Protein AF-A0AAU2PBS0-F1 (afdb_monomer)

pLDDT: mean 87.64, std 17.42, range [40.03, 98.75]

Radius of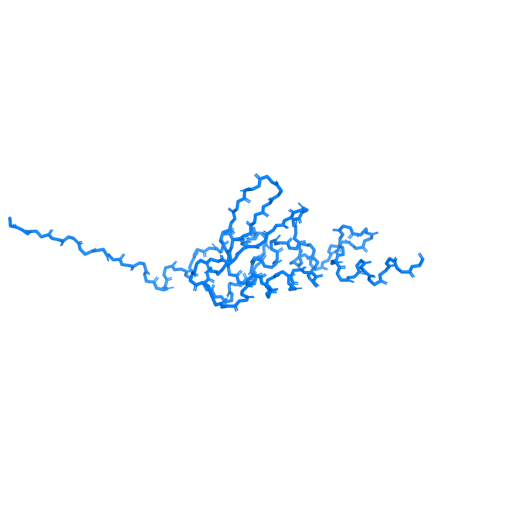 gyration: 17.43 Å; Cα contacts (8 Å, |Δi|>4): 166; chains: 1; bounding box: 26×62×53 Å

Structure (mmCIF, N/CA/C/O backbone):
data_AF-A0AAU2PBS0-F1
#
_entry.id   AF-A0AAU2PBS0-F1
#
loop_
_atom_site.group_PDB
_atom_site.id
_atom_site.type_symbol
_atom_site.label_atom_id
_atom_site.label_alt_id
_atom_site.label_comp_id
_atom_site.label_asym_id
_atom_site.label_entity_id
_atom_site.label_seq_id
_atom_site.pdbx_PDB_ins_code
_atom_site.Cartn_x
_atom_site.Cartn_y
_atom_site.Cartn_z
_atom_site.occupancy
_atom_site.B_iso_or_equiv
_atom_site.auth_seq_id
_atom_site.auth_comp_id
_atom_site.auth_asym_id
_atom_site.auth_atom_id
_atom_site.pdbx_PDB_model_num
ATOM 1 N N . MET A 1 1 ? -5.859 33.780 35.294 1.00 40.03 1 MET A N 1
ATOM 2 C CA . MET A 1 1 ? -7.095 33.922 34.500 1.00 40.03 1 MET A CA 1
ATOM 3 C C . MET A 1 1 ? -6.680 34.001 33.040 1.00 40.03 1 MET A C 1
ATOM 5 O O . MET A 1 1 ? -6.021 34.972 32.714 1.00 40.03 1 MET A O 1
ATOM 9 N N . ASN A 1 2 ? -6.978 32.934 32.283 1.00 49.91 2 ASN A N 1
ATOM 10 C CA . ASN A 1 2 ? -7.174 32.774 30.825 1.00 49.91 2 ASN A CA 1
ATOM 11 C C . ASN A 1 2 ? -6.252 33.547 29.845 1.00 49.91 2 ASN A C 1
ATOM 13 O O . ASN A 1 2 ? -6.037 34.738 29.984 1.00 49.91 2 ASN A O 1
ATOM 17 N N . ALA A 1 3 ? -5.727 32.931 28.785 1.00 45.59 3 ALA A N 1
ATOM 18 C CA . ALA A 1 3 ? -6.525 32.195 27.811 1.00 45.59 3 ALA A CA 1
ATOM 19 C C . ALA A 1 3 ? -5.817 30.981 27.185 1.00 45.59 3 ALA A C 1
ATOM 21 O O . ALA A 1 3 ? -4.665 31.040 26.759 1.00 45.59 3 ALA A O 1
ATOM 22 N N . ASP A 1 4 ? -6.609 29.915 27.146 1.00 53.19 4 ASP A N 1
ATOM 23 C CA . ASP A 1 4 ? -6.605 28.759 26.257 1.00 53.19 4 ASP A CA 1
ATOM 24 C C . ASP A 1 4 ? -6.217 29.145 24.815 1.00 53.19 4 ASP A C 1
ATOM 26 O O . ASP A 1 4 ? -6.868 29.988 24.192 1.00 53.19 4 ASP A O 1
ATOM 30 N N . GLN A 1 5 ? -5.127 28.572 24.297 1.00 54.91 5 GLN A N 1
ATOM 31 C CA . GLN A 1 5 ? -4.816 28.649 22.869 1.00 54.91 5 GLN A CA 1
ATOM 32 C C . GLN A 1 5 ? -5.645 27.582 22.145 1.00 54.91 5 GLN A C 1
ATOM 34 O O . GLN A 1 5 ? -5.588 26.420 22.549 1.00 54.91 5 GLN A O 1
ATOM 39 N N . PRO A 1 6 ? -6.379 27.927 21.075 1.00 49.53 6 PRO A N 1
ATOM 40 C CA . PRO A 1 6 ? -7.155 26.95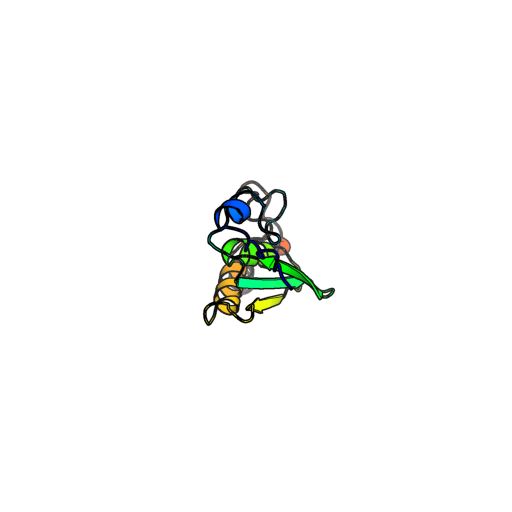0 20.332 1.00 49.53 6 PRO A CA 1
ATOM 41 C C . PRO A 1 6 ? -6.202 25.979 19.630 1.00 49.53 6 PRO A C 1
ATOM 43 O O . PRO A 1 6 ? -5.395 26.375 18.786 1.00 49.53 6 PRO A O 1
ATOM 46 N N . THR A 1 7 ? -6.305 24.694 19.963 1.00 53.09 7 THR A N 1
ATOM 47 C CA . THR A 1 7 ? -5.713 23.606 19.187 1.00 53.09 7 THR A CA 1
ATOM 48 C C . THR A 1 7 ? -6.425 23.562 17.839 1.00 53.09 7 THR A C 1
ATOM 50 O O . THR A 1 7 ? -7.503 22.984 17.721 1.00 53.09 7 THR A O 1
ATOM 53 N N . ALA A 1 8 ? -5.868 24.226 16.828 1.00 51.97 8 ALA A N 1
ATOM 54 C CA . ALA A 1 8 ? -6.334 24.073 15.460 1.00 51.97 8 ALA A CA 1
ATOM 55 C C . ALA A 1 8 ? -6.112 22.611 15.043 1.00 51.97 8 ALA A C 1
ATOM 57 O O . ALA A 1 8 ? -4.978 22.176 14.839 1.00 51.97 8 ALA A O 1
ATOM 58 N N . GLU A 1 9 ? -7.192 21.836 14.974 1.00 53.84 9 GLU A N 1
ATOM 59 C CA . GLU A 1 9 ? -7.170 20.513 14.360 1.00 53.84 9 GLU A CA 1
ATOM 60 C C . GLU A 1 9 ? -6.743 20.676 12.892 1.00 53.84 9 GLU A C 1
ATOM 62 O O . GLU A 1 9 ? -7.235 21.588 12.219 1.00 53.84 9 GLU A O 1
ATOM 67 N N . PRO A 1 10 ? -5.814 19.854 12.370 1.00 50.06 10 PRO A N 1
ATOM 68 C CA . PRO A 1 10 ? -5.395 19.984 10.983 1.00 50.06 10 PRO A CA 1
ATOM 69 C C . PRO A 1 10 ? -6.604 19.752 10.073 1.00 50.06 10 PRO A C 1
ATOM 71 O O . PRO A 1 10 ? -7.242 18.697 10.121 1.00 50.06 10 PRO A O 1
ATOM 74 N N . THR A 1 11 ? -6.925 20.758 9.260 1.00 53.66 11 THR A N 1
ATOM 75 C CA . THR A 1 11 ? -8.057 20.703 8.332 1.00 53.66 11 THR A CA 1
ATOM 76 C C . THR A 1 11 ? -7.807 19.665 7.235 1.00 53.66 11 THR A C 1
ATOM 78 O O . THR A 1 11 ? -6.668 19.411 6.841 1.00 53.66 11 THR A O 1
ATOM 81 N N . ASP A 1 12 ? -8.880 19.065 6.716 1.00 51.31 12 ASP A N 1
ATOM 82 C CA . ASP A 1 12 ? -8.864 18.022 5.671 1.00 51.31 12 ASP A CA 1
ATOM 83 C C . ASP A 1 12 ? -8.072 18.431 4.404 1.00 51.31 12 ASP A C 1
ATOM 85 O O . ASP A 1 12 ? -7.518 17.606 3.678 1.00 51.31 12 ASP A O 1
ATOM 89 N N . THR A 1 13 ? -7.925 19.738 4.186 1.00 46.09 13 THR A N 1
ATOM 90 C CA . THR A 1 13 ? -7.186 20.334 3.069 1.00 46.09 13 THR A CA 1
ATOM 91 C C . THR A 1 13 ? -5.658 20.235 3.222 1.00 46.09 13 THR A C 1
ATOM 93 O O . THR A 1 13 ? -4.972 20.078 2.211 1.00 46.09 13 THR A O 1
ATOM 96 N N . ASP A 1 14 ? -5.107 20.223 4.446 1.00 47.41 14 ASP A N 1
ATOM 97 C CA . ASP A 1 14 ? -3.659 20.047 4.688 1.00 47.41 14 ASP A CA 1
ATOM 98 C C . ASP A 1 14 ? -3.196 18.602 4.421 1.00 47.41 14 ASP A C 1
ATOM 100 O O . ASP A 1 14 ? -2.072 18.359 3.978 1.00 47.41 14 ASP A O 1
ATOM 104 N N . ARG A 1 15 ? -4.090 17.616 4.587 1.00 53.16 15 ARG A N 1
ATOM 105 C CA . ARG A 1 15 ? -3.824 16.196 4.272 1.00 53.16 15 ARG A CA 1
ATOM 106 C C . ARG A 1 15 ? -3.774 15.891 2.776 1.00 53.16 15 ARG A C 1
ATOM 108 O O . ARG A 1 15 ? -3.361 14.799 2.395 1.00 53.16 15 ARG A O 1
ATOM 115 N N . LYS A 1 16 ? -4.174 16.835 1.922 1.00 50.75 16 LYS A N 1
ATOM 116 C CA . LYS A 1 16 ? -4.249 16.648 0.468 1.00 50.75 16 LYS A CA 1
ATOM 117 C C . LYS A 1 16 ? -2.938 16.989 -0.262 1.00 50.75 16 LYS A C 1
ATOM 119 O O . LYS A 1 16 ? -2.807 16.645 -1.434 1.00 50.75 16 LYS A O 1
ATOM 124 N N . GLY A 1 17 ? -1.977 17.635 0.415 1.00 52.34 17 GLY A N 1
ATOM 125 C CA . GLY A 1 17 ? -0.661 18.012 -0.134 1.00 52.34 17 GLY A CA 1
ATOM 126 C C . GLY A 1 17 ? 0.522 17.149 0.329 1.00 52.34 17 GLY A C 1
ATOM 127 O O . GLY A 1 17 ? 1.575 17.157 -0.307 1.00 52.34 17 GLY A O 1
ATOM 128 N N . LEU A 1 18 ? 0.362 16.381 1.408 1.00 75.94 18 LEU A N 1
ATOM 129 C CA . LEU A 1 18 ? 1.375 15.451 1.906 1.00 75.94 18 LEU A CA 1
ATOM 130 C C . LEU A 1 18 ? 1.166 14.079 1.257 1.00 75.94 18 LEU A C 1
ATOM 132 O O . LEU A 1 18 ? 0.080 13.506 1.307 1.00 75.94 18 LEU A O 1
ATOM 136 N N . ARG A 1 19 ? 2.215 13.547 0.626 1.00 89.44 19 ARG A N 1
ATOM 137 C CA . ARG A 1 19 ? 2.230 12.175 0.098 1.00 89.44 19 ARG A CA 1
ATOM 138 C C . ARG A 1 19 ? 1.875 11.180 1.210 1.00 89.44 19 ARG A C 1
ATOM 140 O O . ARG A 1 19 ? 2.290 11.368 2.353 1.00 89.44 19 ARG A O 1
ATOM 147 N N . CYS A 1 20 ? 1.128 10.121 0.880 1.00 95.94 20 CYS A N 1
ATOM 148 C CA . CYS A 1 20 ? 0.821 9.060 1.844 1.00 95.94 20 CYS A CA 1
ATOM 149 C C . CYS A 1 20 ? 2.130 8.490 2.414 1.00 95.94 20 CYS A C 1
ATOM 151 O O . CYS A 1 20 ? 3.002 8.146 1.615 1.00 95.94 20 CYS A O 1
ATOM 153 N N . PRO A 1 21 ? 2.281 8.314 3.738 1.00 95.69 21 PRO A N 1
ATOM 154 C CA . PRO A 1 21 ? 3.499 7.724 4.298 1.00 95.69 21 PRO A CA 1
ATOM 155 C C . PRO A 1 21 ? 3.758 6.291 3.815 1.00 95.69 21 PRO A C 1
ATOM 157 O O . PRO A 1 21 ? 4.905 5.861 3.763 1.00 95.69 21 PRO A O 1
ATOM 160 N N . ALA A 1 22 ? 2.704 5.557 3.444 1.00 97.25 22 ALA A N 1
ATOM 161 C CA . ALA A 1 22 ? 2.816 4.231 2.842 1.00 97.25 22 ALA A CA 1
ATOM 162 C C . ALA A 1 22 ? 3.013 4.254 1.314 1.00 97.25 22 ALA A C 1
ATOM 164 O O . ALA A 1 22 ? 3.241 3.202 0.722 1.00 97.25 22 ALA A O 1
ATOM 165 N N . ALA A 1 23 ? 2.905 5.409 0.648 1.00 97.50 23 ALA A N 1
ATOM 166 C CA . ALA A 1 23 ? 3.164 5.482 -0.785 1.00 97.50 23 ALA A CA 1
ATOM 167 C C . ALA A 1 23 ? 4.668 5.416 -1.042 1.00 97.50 23 ALA A C 1
ATOM 169 O O . ALA A 1 23 ? 5.439 6.210 -0.499 1.00 97.50 23 ALA A O 1
ATOM 170 N N . HIS A 1 24 ? 5.079 4.519 -1.936 1.00 95.50 24 HIS A N 1
ATOM 171 C CA . HIS A 1 24 ? 6.440 4.544 -2.453 1.00 95.50 24 HIS A CA 1
ATOM 172 C C . HIS A 1 24 ? 6.717 5.903 -3.133 1.00 95.50 24 HIS A C 1
ATOM 174 O O . HIS A 1 24 ? 5.801 6.455 -3.758 1.00 95.50 24 HIS A O 1
ATOM 180 N N . PRO A 1 25 ? 7.945 6.456 -3.047 1.00 93.81 25 PRO A N 1
ATOM 181 C CA . PRO A 1 25 ? 8.288 7.730 -3.687 1.00 93.81 25 PRO A CA 1
ATOM 182 C C . PRO A 1 25 ? 7.901 7.796 -5.171 1.00 93.81 25 PRO A C 1
ATOM 184 O O . PRO A 1 25 ? 7.348 8.798 -5.614 1.00 93.81 25 PRO A O 1
ATOM 187 N N . ASP A 1 26 ? 8.094 6.689 -5.888 1.00 95.06 26 ASP A N 1
ATOM 188 C CA . ASP A 1 26 ? 7.826 6.592 -7.328 1.00 95.06 26 ASP A CA 1
ATOM 189 C C . ASP A 1 26 ? 6.380 6.219 -7.688 1.00 95.06 26 ASP A C 1
ATOM 191 O O . ASP A 1 26 ? 6.042 6.201 -8.866 1.00 95.06 26 ASP A O 1
ATOM 195 N N . ASP A 1 27 ? 5.510 5.910 -6.720 1.00 95.12 27 ASP A N 1
ATOM 196 C CA . ASP A 1 27 ? 4.110 5.590 -7.020 1.00 95.12 27 ASP A CA 1
ATOM 197 C C . ASP A 1 27 ? 3.332 6.882 -7.344 1.00 95.12 27 ASP A C 1
ATOM 199 O O . ASP A 1 27 ? 3.024 7.648 -6.433 1.00 95.12 27 ASP A O 1
ATOM 203 N N . PRO A 1 28 ? 2.922 7.170 -8.588 1.00 94.12 28 PRO A N 1
ATOM 204 C CA . PRO A 1 28 ? 2.284 8.448 -8.902 1.00 94.12 28 PRO A CA 1
ATOM 205 C C . PRO A 1 28 ? 0.833 8.543 -8.402 1.00 94.12 28 PRO A C 1
ATOM 207 O O . PRO A 1 28 ? 0.218 9.604 -8.497 1.00 94.12 28 PRO A O 1
ATOM 210 N N . THR A 1 29 ? 0.254 7.450 -7.899 1.00 94.62 29 THR A N 1
ATOM 211 C CA . THR A 1 29 ? -1.187 7.379 -7.654 1.00 94.62 29 THR A CA 1
ATOM 212 C C . THR A 1 29 ? -1.629 8.167 -6.418 1.00 94.62 29 THR A C 1
ATOM 214 O O . THR A 1 29 ? -0.922 8.186 -5.404 1.00 94.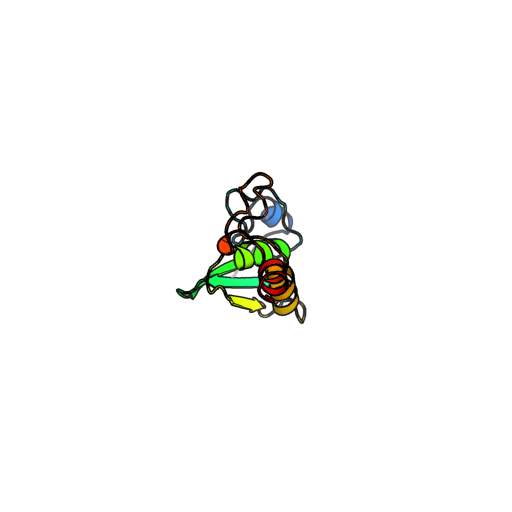62 29 THR A O 1
ATOM 217 N N . PRO A 1 30 ? -2.803 8.826 -6.479 1.00 95.00 30 PRO A N 1
ATOM 218 C CA . PRO A 1 30 ? -3.367 9.530 -5.334 1.00 95.00 30 PRO A CA 1
ATOM 219 C C . PRO A 1 30 ? -3.861 8.551 -4.261 1.00 95.00 30 PRO A C 1
ATOM 221 O O . PRO A 1 30 ? -4.117 7.381 -4.542 1.00 95.00 30 PRO A O 1
ATOM 224 N N . CYS A 1 31 ? -4.023 9.045 -3.031 1.00 96.25 31 CYS A N 1
ATOM 225 C CA . CYS A 1 31 ? -4.703 8.295 -1.974 1.00 96.25 31 CYS A CA 1
ATOM 226 C C . CYS A 1 31 ? -6.172 8.050 -2.344 1.00 96.25 31 CYS A C 1
ATOM 228 O O . CYS A 1 31 ? -6.811 8.903 -2.962 1.00 96.25 31 CYS A O 1
ATOM 230 N N . ASP A 1 32 ? -6.723 6.933 -1.877 1.00 94.12 32 ASP A N 1
ATOM 231 C CA . ASP A 1 32 ? -8.153 6.604 -1.932 1.00 94.12 32 ASP A CA 1
ATOM 232 C C . ASP A 1 32 ? -8.915 7.008 -0.656 1.00 94.12 32 ASP A C 1
ATOM 234 O O . ASP A 1 32 ? -10.132 6.851 -0.580 1.00 94.12 32 ASP A O 1
ATOM 238 N N . GLY A 1 33 ? -8.214 7.538 0.350 1.00 93.00 33 GLY A N 1
ATOM 239 C CA . GLY A 1 33 ? -8.807 7.929 1.622 1.00 93.00 33 GLY A CA 1
ATOM 240 C C . GLY A 1 33 ? -7.773 8.254 2.704 1.00 93.00 33 GLY A C 1
ATOM 241 O O . GLY A 1 33 ? -6.576 8.360 2.414 1.00 93.00 33 GLY A O 1
ATOM 242 N N . PRO A 1 34 ? -8.223 8.427 3.961 1.00 95.00 34 PRO A N 1
ATOM 243 C CA . PRO A 1 34 ? -7.335 8.629 5.101 1.00 95.00 34 PRO A CA 1
ATOM 244 C C . PRO A 1 34 ? -6.548 7.348 5.434 1.00 95.00 34 PRO A C 1
ATOM 246 O O . PRO A 1 34 ? -6.901 6.261 4.969 1.00 95.00 34 PRO A O 1
ATOM 249 N N . PRO A 1 35 ? -5.502 7.435 6.274 1.00 96.69 35 PRO A N 1
ATOM 250 C CA . PRO A 1 35 ? -4.840 6.250 6.796 1.00 96.69 35 PRO A CA 1
ATOM 251 C C . PRO A 1 35 ? -5.798 5.362 7.598 1.00 96.69 35 PRO A C 1
ATOM 253 O O . PRO A 1 35 ? -6.486 5.838 8.497 1.00 96.69 35 PRO A O 1
ATOM 256 N N . THR A 1 36 ? -5.812 4.067 7.294 1.00 98.25 36 THR A N 1
ATOM 257 C CA . THR A 1 36 ? -6.645 3.051 7.965 1.00 98.25 36 THR A CA 1
ATOM 258 C C . THR A 1 36 ? -5.844 1.824 8.391 1.00 98.25 36 THR A C 1
ATOM 260 O O . THR A 1 36 ? -6.329 1.006 9.173 1.00 98.25 36 THR A O 1
ATOM 263 N N . VAL A 1 37 ? -4.606 1.681 7.916 1.00 98.62 37 VAL A N 1
ATOM 264 C CA . VAL A 1 37 ? -3.743 0.544 8.237 1.00 98.62 37 VAL A CA 1
ATOM 265 C C . VAL A 1 37 ? -2.325 0.982 8.575 1.00 98.62 37 VAL A C 1
ATOM 267 O O . VAL A 1 37 ? -1.862 2.033 8.134 1.00 98.62 37 VAL A O 1
ATOM 270 N N . THR A 1 38 ? -1.619 0.130 9.310 1.00 98.62 38 THR A N 1
ATOM 271 C CA . THR A 1 38 ? -0.162 0.156 9.443 1.00 98.62 38 THR A CA 1
ATOM 272 C C . THR A 1 38 ? 0.406 -1.066 8.735 1.00 98.62 38 THR A C 1
ATOM 274 O O . THR A 1 38 ? 0.022 -2.199 9.042 1.00 98.62 38 THR A O 1
ATOM 277 N N . VAL A 1 39 ? 1.330 -0.848 7.803 1.00 98.62 39 VAL A N 1
ATOM 278 C CA . VAL A 1 39 ? 2.112 -1.919 7.175 1.00 98.62 39 VAL A CA 1
ATOM 279 C C . VAL A 1 39 ? 3.472 -1.968 7.845 1.00 98.62 39 VAL A C 1
ATOM 281 O O . VAL A 1 39 ? 4.125 -0.935 7.958 1.00 98.62 39 VAL A O 1
ATOM 284 N N . LEU A 1 40 ? 3.879 -3.153 8.295 1.00 98.62 40 LEU A N 1
ATOM 285 C CA . LEU A 1 40 ? 5.183 -3.416 8.891 1.00 98.62 40 LEU A CA 1
ATOM 286 C C . LEU A 1 40 ? 6.023 -4.275 7.954 1.00 98.62 40 LEU A C 1
ATOM 288 O O . LEU A 1 40 ? 5.520 -5.252 7.393 1.00 98.62 40 LEU A O 1
ATOM 292 N N . ASP A 1 41 ? 7.310 -3.971 7.857 1.00 97.62 41 ASP A N 1
ATOM 293 C CA . ASP A 1 41 ? 8.283 -4.875 7.260 1.00 97.62 41 ASP A CA 1
ATOM 294 C C . ASP A 1 41 ? 8.669 -6.026 8.218 1.00 97.62 41 ASP A C 1
ATOM 296 O O . ASP A 1 41 ? 8.164 -6.174 9.345 1.00 97.62 41 ASP A O 1
ATOM 300 N N . LYS A 1 42 ? 9.600 -6.869 7.762 1.00 97.19 42 LYS A N 1
ATOM 301 C CA . LYS A 1 42 ? 10.136 -7.994 8.540 1.00 97.19 42 LYS A CA 1
ATOM 302 C C . LYS A 1 42 ? 10.898 -7.552 9.800 1.00 97.19 42 LYS A C 1
ATOM 304 O O . LYS A 1 42 ? 10.967 -8.320 10.758 1.00 97.19 42 LYS A O 1
ATOM 309 N N . ALA A 1 43 ? 11.447 -6.339 9.817 1.00 97.56 43 ALA A N 1
ATOM 310 C CA . ALA A 1 43 ? 12.149 -5.752 10.956 1.00 97.56 43 ALA A CA 1
ATOM 311 C C . ALA A 1 43 ? 11.213 -5.002 11.928 1.00 97.56 43 ALA A C 1
ATOM 313 O O . ALA A 1 43 ? 11.677 -4.516 12.957 1.00 97.56 43 ALA A O 1
ATOM 314 N N . ASN A 1 44 ? 9.900 -4.979 11.663 1.00 95.88 44 ASN A N 1
ATOM 315 C CA . ASN A 1 44 ? 8.884 -4.196 12.380 1.00 95.88 44 ASN A CA 1
ATOM 316 C C . ASN A 1 44 ? 8.982 -2.674 12.166 1.00 95.88 44 ASN A C 1
ATOM 318 O O . ASN A 1 44 ? 8.412 -1.918 12.953 1.00 95.88 44 ASN A O 1
ATOM 322 N N . VAL A 1 45 ? 9.651 -2.209 11.109 1.00 96.69 45 VAL A N 1
ATOM 323 C CA . VAL A 1 45 ? 9.570 -0.804 10.690 1.0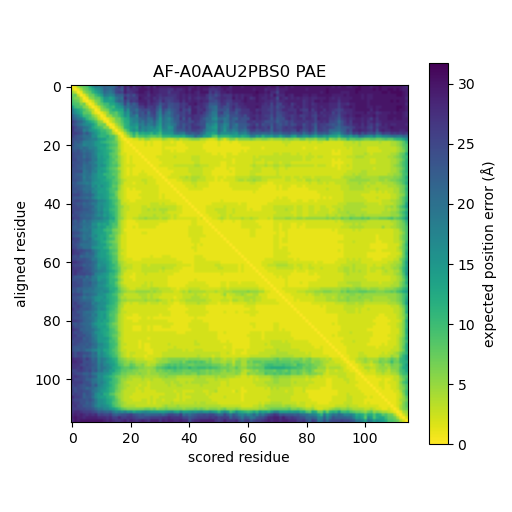0 96.69 45 VAL A CA 1
ATOM 324 C C . VAL A 1 45 ? 8.252 -0.604 9.951 1.00 96.69 45 VAL A C 1
ATOM 326 O O . VAL A 1 45 ? 7.889 -1.406 9.089 1.00 96.69 45 VAL A O 1
ATOM 329 N N . GLY A 1 46 ? 7.506 0.433 10.335 1.00 95.31 46 GLY A N 1
ATOM 330 C CA . GLY A 1 46 ? 6.119 0.610 9.927 1.00 95.31 46 GLY A CA 1
ATOM 331 C C . GLY A 1 46 ? 5.803 1.936 9.254 1.00 95.31 46 GLY A C 1
ATOM 332 O O . GLY A 1 46 ? 6.379 2.965 9.602 1.00 95.31 46 GLY A O 1
ATOM 333 N N . ALA A 1 47 ? 4.820 1.910 8.354 1.00 97.81 47 ALA A N 1
ATOM 334 C CA . ALA A 1 47 ? 4.207 3.098 7.771 1.00 97.81 47 ALA A CA 1
ATOM 335 C C . ALA A 1 47 ? 2.677 3.013 7.843 1.00 97.81 47 ALA A C 1
ATOM 337 O O . ALA A 1 47 ? 2.077 1.988 7.508 1.00 97.81 47 ALA A O 1
ATOM 338 N N . ASN A 1 48 ? 2.044 4.110 8.263 1.00 98.12 48 ASN A N 1
ATOM 339 C CA . ASN A 1 48 ? 0.592 4.248 8.210 1.00 98.12 48 ASN A CA 1
ATOM 340 C C . ASN A 1 48 ? 0.160 4.623 6.791 1.00 98.12 48 ASN A C 1
ATOM 342 O O . ASN A 1 48 ? 0.761 5.496 6.163 1.00 98.12 48 ASN A O 1
ATOM 346 N N . GLY A 1 49 ? -0.896 3.986 6.295 1.00 97.44 49 GLY A N 1
ATOM 347 C CA . GLY A 1 49 ? -1.360 4.155 4.925 1.00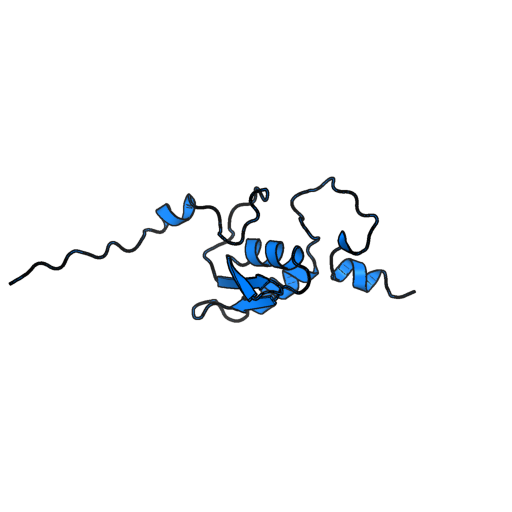 97.44 49 GLY A CA 1
ATOM 348 C C . GLY A 1 49 ? -2.866 4.043 4.784 1.00 97.44 49 GLY A C 1
ATOM 349 O O . GLY A 1 49 ? -3.544 3.460 5.634 1.00 97.44 49 GLY A O 1
ATOM 350 N N . CYS A 1 50 ? -3.384 4.614 3.699 1.00 98.12 50 CYS A N 1
ATOM 351 C CA . CYS A 1 50 ? -4.728 4.302 3.223 1.00 98.12 50 CYS A CA 1
ATOM 352 C C . CYS A 1 50 ? -4.773 2.866 2.672 1.00 98.12 50 CYS A C 1
ATOM 354 O O . CYS A 1 50 ? -3.731 2.215 2.541 1.00 98.12 50 CYS A O 1
ATOM 356 N N . GLU A 1 51 ? -5.960 2.350 2.350 1.00 98.50 51 GLU A N 1
ATOM 357 C CA . GLU A 1 51 ? -6.082 0.964 1.881 1.00 98.50 51 GLU A CA 1
ATOM 358 C C . GLU A 1 51 ? -5.337 0.744 0.556 1.00 98.50 51 GLU A C 1
ATOM 360 O O . GLU A 1 51 ? -4.643 -0.264 0.401 1.00 98.50 51 GLU A O 1
ATOM 365 N N . HIS A 1 52 ? -5.394 1.716 -0.358 1.00 98.19 52 HIS A N 1
ATOM 366 C CA . HIS A 1 52 ? -4.697 1.657 -1.643 1.00 98.19 52 HIS A CA 1
ATOM 367 C C . HIS A 1 52 ? -3.170 1.591 -1.509 1.00 98.19 52 HIS A C 1
ATOM 369 O O . HIS A 1 52 ? -2.546 0.628 -1.965 1.00 98.19 52 HIS A O 1
ATOM 375 N N . HIS A 1 53 ? -2.543 2.578 -0.859 1.00 98.56 53 HIS A N 1
ATOM 376 C CA . HIS A 1 53 ? -1.081 2.591 -0.710 1.00 98.56 53 HIS A CA 1
ATOM 377 C C . HIS A 1 53 ? -0.589 1.525 0.267 1.00 98.56 53 HIS A C 1
ATOM 379 O O . HIS A 1 53 ? 0.469 0.945 0.040 1.00 98.56 53 HIS A O 1
ATOM 385 N N . GLY A 1 54 ? -1.373 1.188 1.295 1.00 98.31 54 GLY A N 1
ATOM 386 C CA . GLY A 1 54 ? -1.076 0.068 2.186 1.00 98.31 54 GLY A CA 1
ATOM 387 C C . GLY A 1 54 ? -0.994 -1.265 1.437 1.00 98.31 54 GLY A C 1
ATOM 388 O O . GLY A 1 54 ? -0.069 -2.042 1.669 1.00 98.31 54 GLY A O 1
ATOM 389 N N . ALA A 1 55 ? -1.902 -1.521 0.488 1.00 98.75 55 ALA A N 1
ATOM 390 C CA . ALA A 1 55 ? -1.878 -2.751 -0.304 1.00 98.75 55 ALA A CA 1
ATOM 391 C C . ALA A 1 55 ? -0.666 -2.814 -1.240 1.00 98.75 55 ALA A C 1
ATOM 393 O O . ALA A 1 55 ? -0.010 -3.850 -1.335 1.00 98.75 55 ALA A O 1
ATOM 394 N N . ARG A 1 56 ? -0.338 -1.699 -1.900 1.00 98.50 56 ARG A N 1
ATOM 395 C CA . ARG A 1 56 ? 0.817 -1.600 -2.804 1.00 98.50 56 ARG A CA 1
ATOM 396 C C . ARG A 1 56 ? 2.154 -1.733 -2.080 1.00 98.50 56 ARG A C 1
ATOM 398 O O . ARG A 1 56 ? 3.047 -2.426 -2.571 1.00 98.50 56 ARG A O 1
ATOM 405 N N . LEU A 1 57 ? 2.278 -1.109 -0.907 1.00 98.38 57 LEU A N 1
ATOM 406 C CA . LEU A 1 57 ? 3.448 -1.259 -0.048 1.00 98.38 57 LEU A CA 1
ATOM 407 C C . LEU A 1 57 ? 3.592 -2.709 0.411 1.00 98.38 57 LEU A C 1
ATOM 409 O O . LEU A 1 57 ? 4.652 -3.297 0.229 1.00 98.38 57 LEU A O 1
ATOM 413 N N . LEU A 1 58 ? 2.518 -3.306 0.938 1.00 98.69 58 LEU A N 1
ATOM 414 C CA . LEU A 1 58 ? 2.535 -4.692 1.403 1.00 98.69 58 LEU A CA 1
ATOM 415 C C . LEU A 1 58 ? 2.927 -5.669 0.285 1.00 98.69 58 LEU A C 1
ATOM 417 O O . LEU A 1 58 ? 3.752 -6.544 0.521 1.00 98.69 58 LEU A O 1
ATOM 421 N N . ALA A 1 59 ? 2.392 -5.493 -0.926 1.00 98.25 59 ALA A N 1
ATOM 422 C CA . ALA A 1 59 ? 2.729 -6.326 -2.083 1.00 98.25 59 ALA A CA 1
ATOM 423 C C . ALA A 1 59 ? 4.208 -6.231 -2.497 1.00 98.25 59 ALA A C 1
ATOM 425 O O . ALA A 1 59 ? 4.710 -7.113 -3.185 1.00 98.25 59 ALA A O 1
ATOM 426 N N . SER A 1 60 ? 4.902 -5.163 -2.099 1.00 97.44 60 SER A N 1
ATOM 427 C CA . SER A 1 60 ? 6.301 -4.905 -2.458 1.00 97.44 60 SER A CA 1
ATOM 428 C C . SER A 1 60 ? 7.293 -5.300 -1.355 1.00 97.44 60 SER A C 1
ATOM 430 O O . SER A 1 60 ? 8.49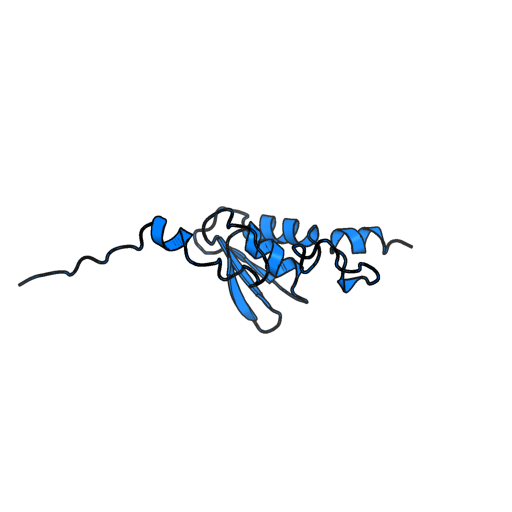9 -5.146 -1.537 1.00 97.44 60 SER A O 1
ATOM 432 N N . LEU A 1 61 ? 6.809 -5.797 -0.2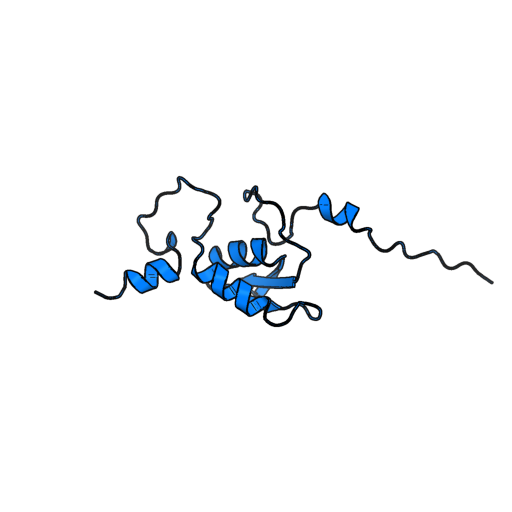09 1.00 96.94 61 LEU A N 1
ATOM 433 C CA . LEU A 1 61 ? 7.632 -6.186 0.935 1.00 96.94 61 LEU A CA 1
ATOM 434 C C . LEU A 1 61 ? 7.723 -7.706 1.076 1.00 96.94 61 LEU A C 1
ATOM 436 O O . LEU A 1 61 ? 6.715 -8.400 1.191 1.00 96.94 61 LEU A O 1
ATOM 440 N N . GLU A 1 62 ? 8.945 -8.213 1.210 1.00 94.31 62 GLU A N 1
ATOM 441 C CA . GLU A 1 62 ? 9.173 -9.600 1.614 1.00 94.31 62 GLU A CA 1
ATOM 442 C C . GLU A 1 62 ? 8.935 -9.758 3.127 1.00 94.31 62 GLU A C 1
ATOM 444 O O . GLU A 1 62 ? 9.578 -9.099 3.951 1.00 94.31 62 GLU A O 1
ATOM 449 N N . GLY A 1 63 ? 8.007 -10.640 3.509 1.00 94.88 63 GLY A N 1
ATOM 450 C CA . GLY A 1 63 ? 7.639 -10.863 4.914 1.00 94.88 63 GLY A CA 1
ATOM 451 C C . GLY A 1 63 ? 6.869 -9.708 5.570 1.00 94.88 63 GLY A C 1
ATOM 452 O O . GLY A 1 63 ? 6.858 -9.605 6.801 1.00 94.88 63 GLY A O 1
ATOM 453 N N . GLY A 1 64 ? 6.245 -8.838 4.770 1.00 97.38 64 GLY A N 1
ATOM 454 C CA . GLY A 1 64 ? 5.420 -7.738 5.261 1.00 97.38 64 GLY A CA 1
ATOM 455 C C . GLY A 1 64 ? 4.155 -8.209 5.987 1.00 97.38 64 GLY A C 1
ATOM 456 O O . GLY A 1 64 ? 3.613 -9.286 5.728 1.00 97.38 64 GLY A O 1
ATOM 457 N N . ARG A 1 65 ? 3.662 -7.386 6.914 1.00 98.38 65 ARG A N 1
ATOM 458 C CA . ARG A 1 65 ? 2.413 -7.612 7.659 1.00 98.38 65 ARG A CA 1
ATOM 459 C C . ARG A 1 65 ? 1.575 -6.345 7.670 1.00 98.38 65 ARG A C 1
ATOM 461 O O . ARG A 1 65 ? 2.116 -5.248 7.623 1.00 98.38 65 ARG A O 1
ATOM 468 N N . VAL A 1 66 ? 0.259 -6.495 7.783 1.00 98.56 66 VAL A N 1
ATOM 469 C CA . VAL A 1 66 ? -0.678 -5.370 7.864 1.00 98.56 66 VAL A CA 1
ATOM 470 C C . VAL A 1 66 ? -1.574 -5.492 9.086 1.00 98.56 66 VAL A C 1
ATOM 472 O O . VAL A 1 66 ? -2.073 -6.573 9.401 1.00 98.56 66 VAL A O 1
ATOM 475 N N . TYR A 1 67 ? -1.794 -4.362 9.749 1.00 98.50 67 TYR A N 1
ATOM 476 C CA . TYR A 1 67 ? -2.671 -4.221 10.903 1.00 98.50 67 TYR A CA 1
ATOM 477 C C . TYR A 1 67 ? -3.631 -3.055 10.676 1.00 98.50 67 TYR A C 1
ATOM 479 O O . TYR A 1 67 ? -3.276 -2.071 10.032 1.00 98.50 67 TYR A O 1
ATOM 487 N N . ALA A 1 68 ? -4.857 -3.168 11.182 1.00 98.25 68 ALA A N 1
ATOM 488 C CA . ALA A 1 68 ? -5.819 -2.072 11.134 1.00 98.25 68 ALA A CA 1
ATOM 489 C C . ALA A 1 68 ? -5.474 -1.043 12.218 1.00 98.25 68 ALA A C 1
ATOM 491 O O . ALA A 1 68 ? -5.069 -1.425 13.318 1.00 98.25 68 ALA A O 1
ATOM 492 N N . LEU A 1 69 ? -5.650 0.244 11.916 1.00 97.56 69 LEU A N 1
ATOM 493 C CA . LEU A 1 69 ? -5.608 1.289 12.939 1.00 97.56 69 LEU A CA 1
ATOM 494 C C . LEU A 1 69 ? -6.830 1.172 13.873 1.00 97.56 69 LEU A C 1
ATOM 496 O O . LEU A 1 69 ? -7.849 0.619 13.453 1.00 97.56 69 LEU A O 1
ATOM 500 N N . PRO A 1 70 ? -6.761 1.694 15.115 1.00 95.50 70 PRO A N 1
ATOM 501 C CA . PRO A 1 70 ? -7.840 1.554 16.100 1.00 95.50 70 PRO A CA 1
ATOM 502 C C . PRO A 1 70 ? -9.217 2.016 15.603 1.00 95.50 70 PRO A C 1
ATOM 504 O O . PRO A 1 70 ? -10.211 1.342 15.857 1.00 95.50 70 PRO A O 1
ATOM 507 N N . ASP A 1 71 ? -9.254 3.110 14.838 1.00 91.94 71 ASP A N 1
ATOM 508 C CA . ASP A 1 71 ? -10.490 3.724 14.331 1.00 91.94 71 ASP A CA 1
ATOM 509 C C . ASP A 1 71 ? -10.811 3.328 12.880 1.00 91.94 71 ASP A C 1
ATOM 511 O O . ASP A 1 71 ? -11.675 3.915 12.226 1.00 91.94 71 ASP A O 1
ATOM 515 N N . ALA A 1 72 ? -10.087 2.350 12.330 1.00 96.50 72 ALA A N 1
ATOM 516 C CA . ALA A 1 72 ? -10.278 1.928 10.954 1.00 96.50 72 ALA A CA 1
ATOM 517 C C . ALA A 1 72 ? -11.608 1.179 10.771 1.00 96.50 72 ALA A C 1
ATOM 519 O O . ALA A 1 72 ? -12.017 0.406 11.644 1.00 96.50 72 ALA A O 1
ATOM 520 N N . PRO A 1 73 ? -12.260 1.305 9.599 1.00 95.06 73 PRO A N 1
ATOM 521 C CA . PRO A 1 73 ? -13.435 0.507 9.289 1.00 95.06 73 PRO A CA 1
ATOM 522 C C . PRO A 1 73 ? -13.148 -0.989 9.432 1.00 95.06 73 PRO A C 1
ATOM 524 O O . PRO A 1 73 ? -12.095 -1.484 9.011 1.00 95.06 73 PRO A O 1
ATOM 527 N N . ALA A 1 74 ? -14.120 -1.732 9.964 1.00 96.31 74 ALA A N 1
ATOM 528 C CA . ALA A 1 74 ? -13.991 -3.169 10.157 1.00 96.31 74 ALA A CA 1
ATOM 529 C C . ALA A 1 74 ? -13.510 -3.870 8.872 1.00 96.31 74 ALA A C 1
ATOM 531 O O . ALA 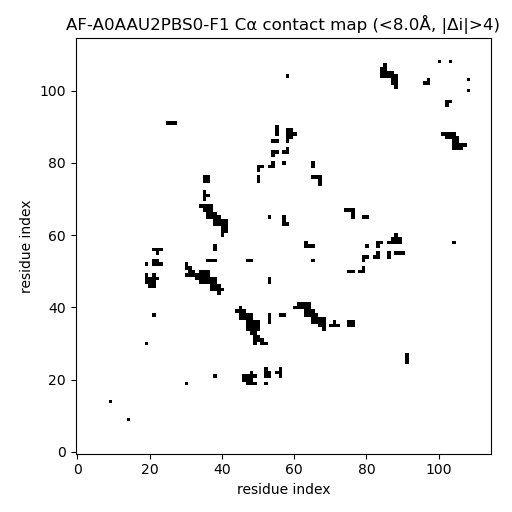A 1 74 ? -13.989 -3.616 7.760 1.00 96.31 74 ALA A O 1
ATOM 532 N N . GLY A 1 75 ? -12.521 -4.749 9.030 1.00 97.44 75 GLY A N 1
ATOM 533 C CA . GLY A 1 75 ? -11.942 -5.508 7.925 1.00 97.44 75 GLY A CA 1
ATOM 534 C C . GLY A 1 75 ? -10.970 -4.740 7.022 1.00 97.44 75 GLY A C 1
ATOM 535 O O . GLY A 1 75 ? -10.544 -5.330 6.032 1.00 97.44 75 GLY A O 1
ATOM 536 N N . ALA A 1 76 ? -10.576 -3.498 7.342 1.00 98.19 76 ALA A N 1
ATOM 537 C CA . ALA A 1 76 ? -9.597 -2.732 6.553 1.00 98.19 76 ALA A CA 1
ATOM 538 C C . ALA A 1 76 ? -8.307 -3.526 6.281 1.00 98.19 76 ALA A C 1
ATOM 540 O O . ALA A 1 76 ? -7.946 -3.748 5.129 1.00 98.19 76 ALA A O 1
ATOM 541 N N . ALA A 1 77 ? -7.675 -4.080 7.322 1.00 98.38 77 ALA A N 1
ATOM 542 C CA . ALA A 1 77 ? -6.469 -4.898 7.157 1.00 98.38 77 ALA A CA 1
ATOM 543 C C . ALA A 1 77 ? -6.689 -6.141 6.277 1.00 98.38 77 ALA A C 1
ATOM 545 O O . ALA A 1 77 ? -5.809 -6.514 5.507 1.00 98.38 77 ALA A O 1
ATOM 546 N N . ILE A 1 78 ? -7.871 -6.767 6.344 1.00 98.50 78 ILE A N 1
ATOM 547 C CA . ILE A 1 78 ? -8.203 -7.942 5.523 1.00 98.50 78 ILE A CA 1
ATOM 548 C C . ILE A 1 78 ? -8.356 -7.542 4.054 1.00 98.50 78 ILE A C 1
ATOM 550 O O . ILE A 1 78 ? -7.864 -8.259 3.183 1.00 98.50 78 ILE A O 1
ATOM 554 N N . ARG A 1 79 ? -9.034 -6.423 3.765 1.00 98.50 79 ARG A N 1
ATOM 555 C CA . ARG A 1 79 ? -9.157 -5.897 2.397 1.00 98.50 79 ARG A CA 1
ATOM 556 C C . ARG A 1 79 ? -7.783 -5.587 1.825 1.00 98.50 79 ARG A C 1
ATOM 558 O O . ARG A 1 79 ? -7.458 -6.102 0.763 1.00 98.50 79 ARG A O 1
ATOM 565 N N . VAL A 1 80 ? -6.952 -4.867 2.577 1.00 98.75 80 VAL A N 1
ATOM 566 C CA . VAL A 1 80 ? -5.572 -4.552 2.187 1.00 98.75 80 VAL A CA 1
ATOM 567 C C . VAL A 1 80 ? -4.755 -5.814 1.921 1.00 98.75 80 VAL A C 1
ATOM 569 O O . VAL A 1 80 ? -4.138 -5.920 0.866 1.00 98.75 80 VAL A O 1
ATOM 572 N N . PHE A 1 81 ? -4.792 -6.797 2.824 1.00 98.62 81 PHE A N 1
ATOM 573 C CA . PHE A 1 81 ? -4.072 -8.061 2.655 1.00 98.62 81 PHE A CA 1
ATOM 574 C C . PHE A 1 81 ? -4.511 -8.819 1.395 1.00 98.62 81 PHE A C 1
ATOM 576 O O . PHE A 1 81 ? -3.675 -9.304 0.633 1.00 98.62 81 PHE A O 1
ATOM 583 N N . LYS A 1 82 ? -5.824 -8.904 1.145 1.00 98.50 82 LYS A N 1
ATOM 584 C CA . LYS A 1 82 ? -6.365 -9.559 -0.054 1.00 98.50 82 LYS A CA 1
ATOM 585 C C . LYS A 1 82 ? -5.959 -8.825 -1.327 1.00 98.50 82 LYS A C 1
ATOM 587 O O . LYS A 1 82 ? -5.493 -9.472 -2.258 1.00 98.50 82 LYS A O 1
ATOM 592 N N . THR A 1 83 ? -6.094 -7.500 -1.350 1.00 98.62 83 THR A N 1
ATOM 593 C CA . THR A 1 83 ? -5.693 -6.672 -2.492 1.00 98.62 83 THR A CA 1
ATOM 594 C C . THR A 1 83 ? -4.199 -6.817 -2.768 1.00 98.62 83 THR A C 1
ATOM 596 O O . THR A 1 83 ? -3.822 -7.060 -3.908 1.00 98.62 83 THR A O 1
ATOM 599 N N . ALA A 1 84 ? -3.348 -6.767 -1.739 1.00 98.50 84 ALA A N 1
ATOM 600 C CA . ALA A 1 84 ? -1.905 -6.955 -1.884 1.00 98.50 84 ALA A CA 1
ATOM 601 C C . ALA A 1 84 ? -1.544 -8.308 -2.519 1.00 98.50 84 ALA A C 1
ATOM 603 O O . ALA A 1 84 ? -0.650 -8.372 -3.352 1.00 98.50 84 ALA A O 1
ATOM 604 N N . GLY A 1 85 ? -2.271 -9.379 -2.184 1.00 97.62 85 GLY A N 1
ATOM 605 C CA . GLY A 1 85 ? -2.051 -10.704 -2.771 1.00 97.62 85 GLY A CA 1
ATOM 606 C C . GLY A 1 85 ? -2.324 -10.795 -4.279 1.00 97.62 85 GLY A C 1
ATOM 607 O O . GLY A 1 85 ? -1.784 -11.690 -4.932 1.00 97.62 85 GLY A O 1
ATOM 608 N N . GLU A 1 86 ? -3.133 -9.886 -4.825 1.00 97.69 86 GLU A N 1
ATOM 609 C CA . GLU A 1 86 ? -3.435 -9.782 -6.260 1.00 97.69 86 GLU A CA 1
ATOM 610 C C . GLU A 1 86 ? -2.542 -8.753 -6.975 1.00 97.69 86 GLU A C 1
ATOM 612 O O . GLU A 1 86 ? -2.436 -8.759 -8.202 1.00 97.69 86 GLU A O 1
ATOM 617 N N . LEU A 1 87 ? -1.884 -7.866 -6.225 1.00 97.50 87 LEU A N 1
ATOM 618 C CA . LEU A 1 87 ? -0.969 -6.877 -6.775 1.00 97.50 87 LEU A CA 1
ATOM 619 C C . LEU A 1 87 ? 0.406 -7.489 -7.030 1.00 97.50 87 LEU A C 1
ATOM 621 O O . LEU A 1 87 ? 0.895 -8.345 -6.294 1.00 97.50 87 LEU A O 1
ATOM 625 N N . ARG A 1 88 ? 1.052 -7.007 -8.088 1.00 95.81 88 ARG A N 1
ATOM 626 C CA . ARG A 1 88 ? 2.471 -7.272 -8.326 1.00 95.81 88 ARG A CA 1
ATOM 627 C C . ARG A 1 88 ? 3.319 -6.334 -7.460 1.00 95.81 88 ARG A C 1
ATOM 629 O O . ARG A 1 88 ? 2.893 -5.196 -7.235 1.00 95.81 88 ARG A O 1
ATOM 636 N N . PRO A 1 89 ? 4.516 -6.756 -7.029 1.00 96.81 89 PRO A N 1
ATOM 637 C CA . PRO A 1 89 ? 5.487 -5.850 -6.426 1.00 96.81 89 PRO A CA 1
ATOM 638 C C . PRO A 1 89 ? 5.766 -4.663 -7.353 1.00 96.81 89 PRO A C 1
ATOM 640 O O . PRO A 1 89 ? 5.883 -4.843 -8.566 1.00 96.81 89 PRO A O 1
ATOM 643 N N . PHE A 1 90 ? 5.857 -3.457 -6.789 1.00 96.12 90 PHE A N 1
ATOM 644 C CA . PHE A 1 90 ? 6.132 -2.223 -7.536 1.00 96.12 90 PHE A CA 1
ATOM 645 C C . PHE A 1 90 ? 5.197 -2.009 -8.743 1.00 96.12 90 PHE A C 1
ATOM 647 O O . PHE A 1 90 ? 5.634 -1.634 -9.831 1.00 96.12 90 PHE A O 1
ATOM 654 N N . CYS A 1 91 ? 3.891 -2.255 -8.567 1.00 95.12 91 CYS A N 1
ATOM 655 C CA . CYS A 1 91 ? 2.902 -2.294 -9.655 1.00 95.12 91 CYS A CA 1
ATOM 656 C C . CYS A 1 91 ? 2.747 -1.000 -10.477 1.00 95.12 91 CYS A C 1
ATOM 658 O O . CYS A 1 91 ? 2.031 -1.010 -11.474 1.00 95.12 91 CYS A O 1
ATOM 660 N N . TRP A 1 92 ? 3.358 0.109 -10.055 1.00 94.62 92 TRP A N 1
ATOM 661 C CA . TRP A 1 92 ? 3.423 1.362 -10.814 1.00 94.62 92 TRP A CA 1
ATOM 662 C C . TRP A 1 92 ? 4.487 1.352 -11.924 1.00 94.62 92 TRP A C 1
ATOM 664 O O . TRP A 1 92 ? 4.460 2.230 -12.780 1.00 94.62 92 TRP A O 1
ATOM 674 N N . TYR A 1 93 ? 5.397 0.372 -11.955 1.00 94.25 93 TYR A N 1
ATOM 675 C CA . TYR A 1 93 ? 6.266 0.141 -13.109 1.00 94.25 93 TYR A CA 1
ATOM 676 C C . TYR A 1 93 ? 5.594 -0.837 -14.079 1.00 94.25 93 TYR A C 1
ATOM 678 O O . TYR A 1 93 ? 5.648 -2.060 -13.914 1.00 94.25 93 TYR A O 1
ATOM 686 N N . GLU A 1 94 ? 4.943 -0.298 -15.106 1.00 89.25 94 GLU A N 1
ATOM 687 C CA . GLU A 1 94 ? 4.157 -1.099 -16.053 1.00 89.25 94 GLU A CA 1
ATOM 688 C C . GLU A 1 94 ? 5.033 -1.971 -16.970 1.00 89.25 94 GLU A C 1
ATOM 690 O O . GLU A 1 94 ? 4.666 -3.119 -17.246 1.00 89.25 94 GLU A O 1
ATOM 695 N N . ASP A 1 95 ? 6.223 -1.471 -17.325 1.00 89.88 95 ASP A N 1
ATOM 696 C CA . ASP A 1 95 ? 7.155 -2.073 -18.294 1.00 89.88 95 ASP A CA 1
ATOM 697 C C . ASP A 1 95 ? 8.270 -2.929 -17.663 1.00 89.88 95 ASP A C 1
ATOM 699 O O . ASP A 1 95 ? 9.180 -3.396 -18.351 1.00 89.88 95 ASP A O 1
ATOM 703 N N . ALA A 1 96 ? 8.238 -3.144 -16.344 1.00 85.69 96 ALA A N 1
ATOM 704 C CA . ALA A 1 96 ? 9.255 -3.949 -15.673 1.00 85.69 96 ALA A CA 1
ATOM 705 C C . ALA A 1 96 ? 9.198 -5.424 -16.142 1.00 85.69 96 ALA A C 1
ATOM 707 O O . ALA A 1 96 ? 8.105 -6.000 -16.209 1.00 85.69 96 ALA A O 1
ATOM 708 N N . PRO A 1 97 ? 10.348 -6.074 -16.429 1.00 87.12 97 PRO A N 1
ATOM 709 C CA . PRO A 1 97 ? 10.385 -7.490 -16.794 1.00 87.12 97 PRO A CA 1
ATOM 710 C C . PRO A 1 97 ? 9.714 -8.389 -15.746 1.00 87.12 97 PRO A C 1
ATOM 712 O O . PRO A 1 97 ? 9.844 -8.155 -14.547 1.00 87.12 97 PRO A O 1
ATOM 715 N N . ARG A 1 98 ? 9.026 -9.447 -16.200 1.00 87.56 98 ARG A N 1
ATOM 716 C CA . ARG A 1 98 ? 8.305 -10.419 -15.350 1.00 87.56 98 ARG A CA 1
ATOM 717 C C . ARG A 1 98 ? 8.722 -11.849 -15.671 1.00 87.56 98 ARG A C 1
ATOM 719 O O . ARG A 1 98 ? 7.949 -12.647 -16.189 1.00 87.56 98 ARG A O 1
ATOM 726 N N . THR A 1 99 ? 9.986 -12.141 -15.419 1.00 90.75 99 THR A N 1
ATOM 727 C CA . THR A 1 99 ? 10.627 -13.425 -15.724 1.00 90.75 99 THR A CA 1
ATOM 728 C C . THR A 1 99 ? 10.911 -14.264 -14.478 1.00 90.75 99 THR A C 1
ATOM 730 O O . THR A 1 99 ? 11.320 -15.413 -14.607 1.00 90.75 99 THR A O 1
ATOM 733 N N . GLN A 1 100 ? 10.733 -13.706 -13.278 1.00 91.75 100 GLN A N 1
ATOM 734 C CA . GLN A 1 100 ? 11.009 -14.361 -11.999 1.00 91.75 100 GLN A CA 1
ATOM 735 C C . GLN A 1 100 ? 9.777 -14.345 -11.077 1.00 91.75 100 GLN A C 1
ATOM 737 O O . GLN A 1 100 ? 9.010 -13.382 -11.116 1.00 91.75 100 GLN A O 1
ATOM 742 N N . PRO A 1 101 ? 9.609 -15.344 -10.186 1.00 92.12 101 PRO A N 1
ATOM 743 C CA . PRO A 1 101 ? 8.497 -15.384 -9.228 1.00 92.12 101 PRO A CA 1
ATOM 744 C C . PRO A 1 101 ? 8.387 -14.145 -8.328 1.00 92.12 101 PRO A C 1
ATOM 746 O O . PRO A 1 101 ? 7.284 -13.718 -8.003 1.00 92.12 101 PRO A O 1
ATOM 749 N N . SER A 1 102 ? 9.516 -13.528 -7.968 1.00 91.38 102 SER A N 1
ATOM 750 C CA . SER A 1 102 ? 9.579 -12.292 -7.170 1.00 91.38 102 SER A CA 1
ATOM 751 C C . SER A 1 102 ? 9.014 -11.057 -7.882 1.00 91.38 102 SER A C 1
ATOM 753 O O . SER A 1 102 ? 8.869 -10.012 -7.262 1.00 91.38 102 SER A O 1
ATOM 755 N N . GLN A 1 103 ? 8.712 -11.156 -9.178 1.00 93.56 103 GLN A N 1
ATOM 756 C CA . GLN A 1 103 ? 8.130 -10.082 -9.992 1.00 93.56 103 GLN A CA 1
ATOM 757 C C . GLN A 1 103 ? 6.624 -10.286 -10.222 1.00 93.56 103 GLN A C 1
ATOM 759 O O . GLN A 1 103 ? 5.962 -9.451 -10.843 1.00 93.56 103 GLN A O 1
ATOM 764 N N . LEU A 1 104 ? 6.084 -11.412 -9.756 1.00 94.19 104 LEU A N 1
ATOM 765 C CA . LEU A 1 104 ? 4.684 -11.786 -9.889 1.00 94.19 104 LEU A CA 1
ATOM 766 C C . LEU A 1 104 ? 3.947 -11.541 -8.573 1.00 94.19 104 LEU A C 1
ATOM 768 O O . LEU A 1 104 ? 4.529 -11.576 -7.490 1.00 94.19 104 LEU A O 1
ATOM 772 N N . SER A 1 105 ? 2.637 -11.340 -8.665 1.00 95.12 105 SER A N 1
ATOM 773 C CA . SER A 1 105 ? 1.768 -11.348 -7.489 1.00 95.12 105 SER A CA 1
ATOM 774 C C . SER A 1 105 ? 1.752 -12.727 -6.820 1.00 95.12 105 SER A C 1
ATOM 776 O O . SER A 1 105 ? 2.005 -13.767 -7.443 1.00 95.12 105 SER A O 1
ATOM 778 N N . HIS A 1 106 ? 1.377 -12.778 -5.541 1.00 94.06 106 HIS A N 1
ATOM 779 C CA . HIS A 1 106 ? 1.169 -14.056 -4.856 1.00 94.06 106 HIS A CA 1
ATOM 780 C C . HIS A 1 106 ? 0.057 -14.893 -5.508 1.00 94.06 106 HIS A C 1
ATOM 782 O O . HIS A 1 106 ? 0.132 -16.123 -5.520 1.00 94.06 106 HIS A O 1
ATOM 788 N N . ALA A 1 107 ? -0.982 -14.258 -6.055 1.00 94.75 107 ALA A N 1
ATOM 789 C CA . ALA A 1 107 ? -2.031 -14.940 -6.804 1.00 94.75 107 ALA A CA 1
ATOM 790 C C . ALA A 1 107 ? -1.505 -15.592 -8.092 1.00 94.75 107 ALA A C 1
ATOM 792 O O . ALA A 1 107 ? -1.813 -16.758 -8.342 1.00 94.75 107 ALA A O 1
ATOM 793 N N . GLU A 1 108 ? -0.682 -14.890 -8.876 1.00 94.06 108 GLU A N 1
ATOM 794 C CA . GLU A 1 108 ? -0.034 -15.445 -10.074 1.00 94.06 108 GLU A CA 1
ATOM 795 C C . GLU A 1 108 ? 0.876 -16.627 -9.719 1.00 94.06 108 GLU A C 1
ATOM 797 O O . GLU A 1 108 ? 0.743 -17.701 -10.307 1.00 94.06 108 GLU A O 1
ATOM 802 N N . ASN A 1 109 ? 1.724 -16.477 -8.696 1.00 93.50 109 ASN A N 1
ATOM 803 C CA . ASN A 1 109 ? 2.613 -17.547 -8.235 1.00 93.50 109 ASN A CA 1
ATOM 804 C C . ASN A 1 109 ? 1.844 -18.805 -7.795 1.00 93.50 109 ASN A C 1
ATOM 806 O O . ASN A 1 109 ? 2.221 -19.919 -8.155 1.00 93.50 109 ASN A O 1
ATOM 810 N N . ARG A 1 110 ? 0.721 -18.650 -7.077 1.00 91.94 110 ARG A N 1
ATOM 811 C CA . ARG A 1 110 ? -0.134 -19.786 -6.679 1.00 91.94 110 ARG A CA 1
ATOM 812 C C . ARG A 1 110 ? -0.756 -20.516 -7.867 1.00 91.94 110 ARG A C 1
ATOM 814 O O . ARG A 1 110 ? -0.930 -21.727 -7.797 1.00 91.94 110 ARG A O 1
ATOM 821 N N . ARG A 1 111 ? -1.101 -19.799 -8.941 1.00 90.81 111 ARG A N 1
ATOM 822 C CA . ARG A 1 111 ? -1.644 -20.404 -10.170 1.00 90.81 111 ARG A CA 1
ATOM 823 C C . ARG A 1 111 ? -0.559 -21.129 -10.973 1.00 90.81 111 ARG A C 1
ATOM 825 O O . ARG A 1 111 ? -0.860 -22.136 -11.601 1.00 90.81 111 ARG A O 1
ATOM 832 N N . GLY A 1 112 ? 0.680 -20.630 -10.952 1.00 78.62 112 GLY A N 1
ATOM 833 C CA . GLY A 1 112 ? 1.811 -21.207 -11.687 1.00 78.62 112 GLY A CA 1
ATOM 834 C C . GLY A 1 112 ? 2.494 -22.402 -11.008 1.00 78.62 112 GLY A C 1
ATOM 835 O O . GLY A 1 112 ? 3.030 -23.257 -11.704 1.00 78.62 112 GLY A O 1
ATOM 836 N N . GLY A 1 113 ? 2.457 -22.491 -9.674 1.00 62.59 113 GLY A N 1
ATOM 837 C CA . GLY A 1 113 ? 3.153 -23.523 -8.885 1.00 62.59 113 GLY A CA 1
ATOM 838 C C . GLY A 1 113 ? 2.452 -24.886 -8.769 1.00 62.59 113 GLY A C 1
ATOM 839 O O . GLY A 1 113 ? 2.803 -25.659 -7.886 1.00 62.59 113 GLY A O 1
ATOM 840 N N . GLY A 1 114 ? 1.442 -25.162 -9.600 1.00 52.91 114 GLY A N 1
ATOM 841 C CA . GLY A 1 114 ? 0.661 -26.408 -9.594 1.00 52.91 114 GLY A CA 1
ATOM 842 C C . GLY A 1 114 ? 1.086 -27.455 -10.633 1.00 52.91 114 GLY A C 1
ATOM 843 O O . GLY A 1 114 ? 0.224 -28.211 -11.076 1.00 52.91 114 GLY A O 1
ATOM 844 N N . GLN A 1 115 ? 2.354 -27.467 -11.058 1.00 42.44 115 GLN A N 1
ATOM 845 C CA . GLN A 1 115 ? 2.921 -28.483 -11.960 1.00 42.44 115 GLN A CA 1
ATOM 846 C C . GLN A 1 115 ? 3.869 -29.415 -11.211 1.00 42.44 115 GLN A C 1
ATOM 848 O O . GLN A 1 115 ? 4.724 -28.887 -10.465 1.00 42.44 115 GLN A O 1
#

Mean predicted aligned error: 8.17 Å

Solvent-accessible surface area (backbone atoms only — not comparable to full-atom values): 6804 Å² total; per-residue (Å²): 132,85,79,87,76,84,80,77,70,85,54,78,72,64,65,72,76,56,77,56,70,22,43,56,93,84,47,87,72,78,79,84,57,67,71,29,27,38,36,24,42,70,86,66,58,69,30,52,6,18,59,60,34,32,11,51,42,44,30,54,40,79,71,39,47,68,40,56,38,96,87,33,64,88,60,44,30,58,52,21,53,55,50,13,36,67,33,33,36,60,65,75,55,81,84,61,82,73,88,51,74,85,47,41,16,59,51,55,46,63,68,65,69,78,119

Nearest PDB structures (foldseek):
  3wvo-assembly1_B  TM=5.870E-01  e=5.050E+00  Thermobifida fusca YX
  8rbx-assembly1_a  TM=2.962E-01  e=2.285E+00  Homo sapiens
  8rbz-assembly1_a  TM=2.904E-01  e=5.050E+00  Homo sapiens

Sequence (115 aa):
MNADQPTAEPTDTDRKGLRCPAAHPDDPTPCDGPPTVTVLDKANVGANGCEHHGARLLASLEGGRVYALPDAPAGAAIRVFKTAGELRPFCWYEDAPRTQPSQLSHAENRRGGGQ

Secondary structure (DSSP, 8-state):
--------PPPTTGGGTSPPTTS-TT--PPPSSS--EEEE-TT--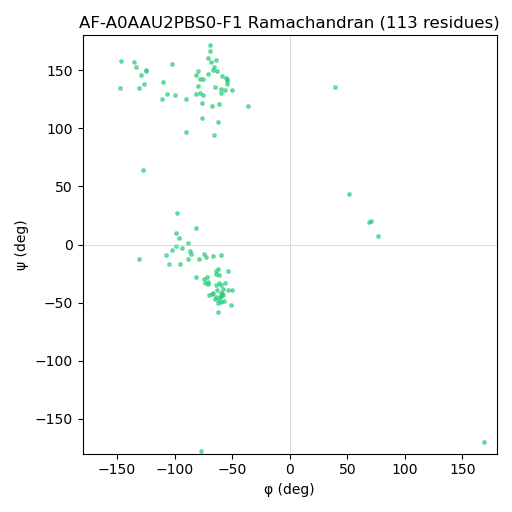EEEE-HHHHHHHHHTSTT-EEEE-TTSPTTHHHHHHHHHHHSPTTTT-TT----SGGGS-HHHHHHHS--

Foldseek 3Di:
DDDDDDPPDDDPVVVQPDDAQLADPPQPDGAPDDFFKWKAAPVRDIGTGGLVSLLQSQLQGDRMAMDTDPPHPPCSRVSSPVSNQQAFHVNSPPPDDDPDPNRHHNVVVVVVPPD